Protein AF-A0A3D3NVY6-F1 (afdb_monomer_lite)

Radius of gyration: 16.08 Å; chains: 1; bounding box: 36×47×37 Å

Sequ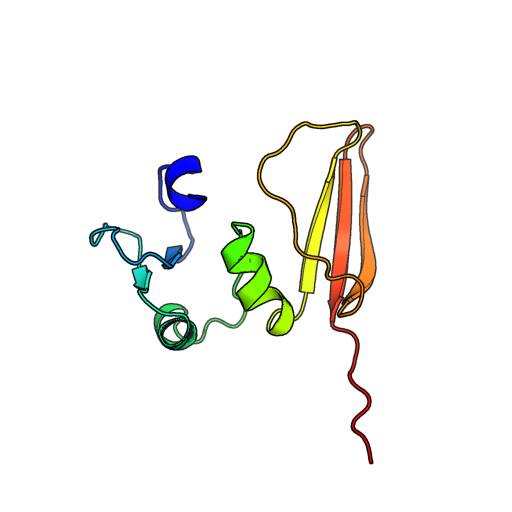ence (114 aa):
TTFESIGRPLPGRRNVVLSRAMPEREGVTVIRDLAELERACGGEEKVFVIGGAQVYAELLPRCGEVYLTLVAGEHEGDAFLPPFEHLFDLKEVLGRTDELEFRRYERKRTEAAG

Foldseek 3Di:
DVCVVVPDADPPDQAEDADCPDDDDPSYHYDPDPVCVCVSVPPDPDDDDPDDQVSQVVCLVPDFKDWDKDFDDDDDDPGDHPDNCVFWDWDDFPDDDPGITITMIGGDDDDPPD

pLDDT: mean 92.89, std 9.37, range [39.97, 98.56]

Secondary structure (DSSP, 8-state):
-HHHHH-SPPTTS-EEEE-SSPPPBTTEEEESSGGGHHHHHTT-S-------HHHHHHHGGG-SEEEEEEE-S----S--PPP-TTTEEEEEEEEE-SSEEEEEEEEPPPPP--

Structure (mmCIF, N/CA/C/O backbone):
data_AF-A0A3D3NVY6-F1
#
_entry.id   AF-A0A3D3NVY6-F1
#
loop_
_atom_site.group_PDB
_atom_site.id
_atom_site.type_symbol
_atom_site.label_atom_id
_atom_site.label_alt_id
_atom_site.label_comp_id
_atom_site.label_asym_id
_atom_site.label_entity_id
_atom_site.label_seq_id
_atom_site.pdbx_PDB_ins_code
_atom_site.Cartn_x
_atom_site.Cartn_y
_atom_site.Cartn_z
_atom_site.occupancy
_atom_site.B_iso_or_equiv
_atom_site.auth_seq_id
_atom_site.auth_comp_id
_atom_site.auth_asym_id
_atom_site.auth_atom_id
_atom_site.pdbx_PDB_model_num
ATOM 1 N N . THR A 1 1 ? 7.973 12.291 3.036 1.00 80.00 1 THR A N 1
ATOM 2 C CA . THR A 1 1 ? 6.904 11.280 3.243 1.00 80.00 1 THR A CA 1
ATOM 3 C C . THR A 1 1 ? 6.152 11.032 1.941 1.00 80.00 1 THR A C 1
ATOM 5 O O . THR A 1 1 ? 6.301 11.818 1.011 1.00 80.00 1 THR A O 1
ATOM 8 N N . THR A 1 2 ? 5.351 9.965 1.829 1.00 88.88 2 THR A N 1
ATOM 9 C CA . THR A 1 2 ? 4.634 9.630 0.578 1.00 88.88 2 THR A CA 1
ATOM 10 C C . THR A 1 2 ? 3.770 10.780 0.061 1.00 88.88 2 THR A C 1
ATOM 12 O O . THR A 1 2 ? 3.876 11.139 -1.108 1.00 88.88 2 THR A O 1
ATOM 15 N N . PHE A 1 3 ? 2.978 11.429 0.918 1.00 91.69 3 PHE A N 1
ATOM 16 C CA . PHE A 1 3 ? 2.153 12.557 0.480 1.00 91.69 3 PHE A CA 1
ATOM 17 C C . PHE A 1 3 ? 2.991 13.750 -0.007 1.00 91.69 3 PHE A C 1
ATOM 19 O O . PHE A 1 3 ? 2.664 14.341 -1.031 1.00 91.69 3 PHE A O 1
ATOM 26 N N . GLU A 1 4 ? 4.099 14.073 0.665 1.00 87.25 4 GLU A N 1
ATOM 27 C CA . GLU A 1 4 ? 5.016 15.135 0.218 1.00 87.25 4 GLU A CA 1
ATOM 28 C C . GLU A 1 4 ? 5.650 14.815 -1.142 1.00 87.25 4 GLU A C 1
ATOM 30 O O . GLU A 1 4 ? 5.767 15.714 -1.967 1.00 87.25 4 GLU A O 1
ATOM 35 N N . SER A 1 5 ? 5.984 13.544 -1.411 1.00 89.44 5 SER A N 1
ATOM 36 C CA . SER A 1 5 ? 6.516 13.124 -2.718 1.00 89.44 5 SER A CA 1
ATOM 37 C C . SER A 1 5 ? 5.489 13.240 -3.852 1.00 89.44 5 SER A C 1
ATOM 39 O O . SER A 1 5 ? 5.852 13.543 -4.984 1.00 89.44 5 SER A O 1
ATOM 41 N N . ILE A 1 6 ? 4.197 13.052 -3.548 1.00 92.94 6 ILE A N 1
ATOM 42 C CA . ILE A 1 6 ? 3.093 13.264 -4.499 1.00 92.94 6 ILE A CA 1
ATOM 43 C C . ILE A 1 6 ? 2.794 14.769 -4.652 1.00 92.94 6 ILE A C 1
ATOM 45 O O . ILE A 1 6 ? 2.419 15.231 -5.729 1.00 92.94 6 ILE A O 1
ATOM 49 N N . GLY A 1 7 ? 2.921 15.540 -3.569 1.00 91.31 7 GLY A N 1
ATOM 50 C CA . GLY A 1 7 ? 2.795 17.002 -3.518 1.00 91.31 7 GLY A CA 1
ATOM 51 C C . GLY A 1 7 ? 1.362 17.553 -3.525 1.00 91.31 7 GLY A C 1
ATOM 52 O O . GLY A 1 7 ? 1.144 18.724 -3.186 1.00 91.31 7 GLY A O 1
ATOM 53 N N . ARG A 1 8 ? 0.365 16.731 -3.875 1.00 92.69 8 ARG A N 1
ATOM 54 C CA . ARG A 1 8 ? -1.040 17.140 -4.040 1.00 92.69 8 ARG A CA 1
ATOM 55 C C . ARG A 1 8 ? -2.032 16.023 -3.694 1.00 92.69 8 ARG A C 1
ATOM 57 O O . ARG A 1 8 ? -1.682 14.851 -3.835 1.00 92.69 8 ARG A O 1
ATOM 64 N N . PRO A 1 9 ? -3.278 16.358 -3.305 1.00 95.38 9 PRO A N 1
ATOM 65 C CA . PRO A 1 9 ? -4.342 15.369 -3.228 1.00 95.38 9 PRO A CA 1
ATOM 66 C C . PRO A 1 9 ? -4.586 14.746 -4.602 1.00 95.38 9 PRO A C 1
ATOM 68 O O . PRO A 1 9 ? -4.505 15.391 -5.650 1.00 95.38 9 PRO A O 1
ATOM 71 N N . LEU A 1 10 ? -4.896 13.463 -4.579 1.00 95.31 10 LEU A N 1
ATOM 72 C CA . LEU A 1 10 ? -5.236 12.685 -5.745 1.00 95.31 10 LEU A CA 1
ATOM 73 C C . LEU A 1 10 ? -6.671 13.027 -6.204 1.00 95.31 10 LEU A C 1
ATOM 75 O O . LEU A 1 10 ? -7.604 12.834 -5.420 1.00 95.31 10 LEU A O 1
ATOM 79 N N . PRO A 1 11 ? -6.886 13.510 -7.448 1.00 94.38 11 PRO A N 1
ATOM 80 C CA . PRO A 1 11 ? -8.212 13.912 -7.924 1.00 94.38 11 PRO A CA 1
ATOM 81 C C . PRO A 1 11 ? -9.222 12.763 -7.902 1.00 94.38 11 PRO A C 1
ATOM 83 O O . PRO A 1 11 ? -8.847 11.612 -8.156 1.00 94.38 11 PRO A O 1
ATOM 86 N N . GLY A 1 12 ? -10.485 13.092 -7.613 1.00 92.81 12 GLY A N 1
ATOM 87 C CA . GLY A 1 12 ? -11.604 12.140 -7.580 1.00 92.81 12 GLY A CA 1
ATOM 88 C C . GLY A 1 12 ? -11.547 11.128 -6.433 1.00 92.81 12 GLY A C 1
ATOM 89 O O . GLY A 1 12 ? -12.274 10.142 -6.461 1.00 92.81 12 GLY A O 1
ATOM 90 N N . ARG A 1 13 ? -10.663 11.332 -5.449 1.00 94.12 13 ARG A N 1
ATOM 91 C CA . ARG A 1 13 ? -10.437 10.412 -4.329 1.00 94.12 13 ARG A CA 1
ATOM 92 C C . ARG A 1 13 ? -10.505 11.152 -3.001 1.00 94.12 13 ARG A C 1
ATOM 94 O O . ARG A 1 13 ? -10.066 12.298 -2.891 1.00 94.12 13 ARG A O 1
ATOM 101 N N . ARG A 1 14 ? -10.995 10.462 -1.972 1.00 94.06 14 ARG A N 1
ATOM 102 C CA . ARG A 1 14 ? -10.811 10.888 -0.583 1.00 94.06 14 ARG A CA 1
ATOM 103 C C . ARG A 1 14 ? -9.354 10.640 -0.202 1.00 94.06 14 ARG A C 1
ATOM 105 O O . ARG A 1 14 ? -8.889 9.505 -0.238 1.00 94.06 14 ARG A O 1
ATOM 112 N N . ASN A 1 15 ? -8.627 11.703 0.125 1.00 95.94 15 ASN A N 1
ATOM 113 C CA . ASN A 1 15 ? -7.221 11.614 0.508 1.00 95.94 15 ASN A CA 1
ATOM 114 C C . ASN A 1 15 ? -7.120 11.640 2.032 1.00 95.94 15 ASN A C 1
ATOM 116 O O . ASN A 1 15 ? -7.462 12.650 2.644 1.00 95.94 15 ASN A O 1
ATOM 120 N N . VAL A 1 16 ? -6.641 10.549 2.630 1.00 96.25 16 VAL A N 1
ATOM 121 C CA . VAL A 1 16 ? -6.367 10.455 4.069 1.00 96.25 16 VAL A CA 1
ATOM 122 C C . VAL A 1 16 ? -4.860 10.356 4.272 1.00 96.25 16 VAL A C 1
ATOM 124 O O . VAL A 1 16 ? -4.211 9.508 3.662 1.00 96.25 16 VAL A O 1
ATOM 127 N N . VAL A 1 17 ? -4.294 11.227 5.106 1.00 96.56 17 VAL A N 1
ATOM 128 C CA . VAL A 1 17 ? -2.850 11.278 5.376 1.00 96.56 17 VAL A CA 1
ATOM 129 C C . VAL A 1 17 ? -2.601 11.104 6.867 1.00 96.56 17 VAL A C 1
ATOM 131 O O . VAL A 1 17 ? -3.042 11.924 7.668 1.00 96.56 17 VAL A O 1
ATOM 134 N N . LEU A 1 18 ? -1.852 10.062 7.235 1.00 95.88 18 LEU A N 1
ATOM 135 C CA . LEU A 1 18 ? -1.341 9.886 8.593 1.00 95.88 18 LEU A CA 1
ATOM 136 C C . LEU A 1 18 ? -0.105 10.764 8.791 1.00 95.88 18 LEU A C 1
ATOM 138 O O . LEU A 1 18 ? 0.928 10.554 8.156 1.00 95.88 18 LEU A O 1
ATOM 142 N N . SER A 1 19 ? -0.205 11.763 9.662 1.00 94.75 19 SER A N 1
ATOM 143 C CA . SER A 1 19 ? 0.920 12.634 9.997 1.00 94.75 19 SER A CA 1
ATOM 144 C C . SER A 1 19 ? 0.733 13.269 11.364 1.00 94.75 19 SER A C 1
ATOM 146 O O . SER A 1 19 ? -0.351 13.736 11.695 1.00 94.75 19 SER A O 1
ATOM 148 N N . ARG A 1 20 ? 1.811 13.381 12.144 1.00 91.62 20 ARG A N 1
ATOM 149 C CA . ARG A 1 20 ? 1.792 14.067 13.448 1.00 91.62 20 ARG A CA 1
ATOM 150 C C . ARG A 1 20 ? 1.957 15.585 13.343 1.00 91.62 20 ARG A C 1
ATOM 152 O O . ARG A 1 20 ? 1.517 16.294 14.236 1.00 91.62 20 ARG A O 1
ATOM 159 N N . ALA A 1 21 ? 2.580 16.073 12.269 1.00 92.94 21 ALA A N 1
ATOM 160 C CA . ALA A 1 21 ? 3.002 17.472 12.146 1.00 92.94 21 ALA A CA 1
ATOM 161 C C . ALA A 1 21 ? 2.342 18.228 10.983 1.00 92.94 21 ALA A C 1
ATOM 163 O O . ALA A 1 21 ? 2.339 19.455 10.980 1.00 92.94 21 ALA A O 1
ATOM 164 N N . MET A 1 22 ? 1.779 17.525 9.993 1.00 92.50 22 MET A N 1
ATOM 165 C CA . MET A 1 22 ? 1.176 18.178 8.828 1.00 92.50 22 MET A CA 1
ATOM 166 C C . MET A 1 22 ? -0.044 19.019 9.250 1.00 92.50 22 MET A C 1
ATOM 168 O O . MET A 1 22 ? -0.912 18.481 9.943 1.00 92.50 22 MET A O 1
ATOM 172 N N . PRO A 1 23 ? -0.145 20.303 8.863 1.00 92.38 23 PRO A N 1
ATOM 173 C CA . PRO A 1 23 ? -1.335 21.111 9.121 1.00 92.38 23 PRO A CA 1
ATOM 174 C C . PRO A 1 23 ? -2.523 20.639 8.274 1.00 92.38 23 PRO A C 1
ATOM 176 O O . PRO A 1 23 ? -2.362 19.877 7.318 1.00 92.38 23 PRO A O 1
ATOM 179 N N . GLU A 1 24 ? -3.722 21.105 8.618 1.00 91.12 24 GLU A N 1
ATOM 180 C CA . GLU A 1 24 ? -4.902 20.872 7.786 1.00 91.12 24 GLU A CA 1
ATOM 181 C C . GLU A 1 24 ? -4.714 21.467 6.387 1.00 91.12 24 GLU A C 1
ATOM 183 O O . GLU A 1 24 ? -4.070 22.504 6.205 1.00 91.12 24 GLU A O 1
ATOM 188 N N . ARG A 1 25 ? -5.261 20.782 5.382 1.00 90.75 25 ARG A N 1
ATOM 189 C CA . ARG A 1 25 ? -5.131 21.169 3.980 1.00 90.75 25 ARG A CA 1
ATOM 190 C C . ARG A 1 25 ? -6.398 20.810 3.228 1.00 90.75 25 ARG A C 1
ATOM 192 O O . ARG A 1 25 ? -6.940 19.721 3.393 1.00 90.75 25 ARG A O 1
ATOM 199 N N . GLU A 1 26 ? -6.842 21.717 2.370 1.00 93.25 26 GLU A N 1
ATOM 200 C CA . GLU A 1 26 ? -8.011 21.483 1.530 1.00 93.25 26 GLU A CA 1
ATOM 201 C C . GLU A 1 26 ? -7.848 20.207 0.688 1.00 93.25 26 GLU A C 1
ATOM 203 O O . GLU A 1 26 ? -6.778 19.924 0.139 1.00 93.25 26 GLU A O 1
ATOM 208 N N . GLY A 1 27 ? -8.919 19.413 0.618 1.00 93.56 27 GLY A N 1
ATOM 209 C CA . GLY A 1 27 ? -8.936 18.147 -0.113 1.00 93.56 27 GLY A CA 1
ATOM 210 C C . GLY A 1 27 ? -8.169 17.002 0.558 1.00 93.56 27 GLY A C 1
ATOM 211 O O . GLY A 1 27 ? -8.040 15.941 -0.056 1.00 93.56 27 GLY A O 1
ATOM 212 N N . VAL A 1 28 ? -7.670 17.183 1.788 1.00 95.88 28 VAL A N 1
ATOM 213 C CA . VAL A 1 28 ? -6.955 16.154 2.555 1.00 95.88 28 VAL A CA 1
ATOM 214 C C . VAL A 1 28 ? -7.508 16.055 3.974 1.00 95.88 28 VAL A C 1
ATOM 216 O O . VAL A 1 28 ? -7.534 17.029 4.719 1.00 95.88 28 VAL A O 1
ATOM 219 N N . THR A 1 29 ? -7.877 14.848 4.387 1.00 96.00 29 THR A N 1
ATOM 220 C CA . THR A 1 29 ? -8.160 14.532 5.788 1.00 96.00 29 THR A CA 1
ATOM 221 C C . THR A 1 29 ? -6.869 14.082 6.460 1.00 96.00 29 THR A C 1
ATOM 223 O O . THR A 1 29 ? -6.301 13.051 6.100 1.00 96.00 29 THR A O 1
ATOM 226 N N . VAL A 1 30 ? -6.384 14.849 7.434 1.00 96.44 30 VAL A N 1
ATOM 227 C CA . VAL A 1 30 ? -5.188 14.483 8.203 1.00 96.44 30 VAL A CA 1
ATOM 228 C C . VAL A 1 30 ? -5.610 13.723 9.452 1.00 96.44 30 VAL A C 1
ATOM 230 O O . VAL A 1 30 ? -6.385 14.244 10.247 1.00 96.44 30 VAL A O 1
ATOM 233 N N . ILE A 1 31 ? -5.081 12.516 9.634 1.00 96.56 31 ILE A N 1
ATOM 234 C CA . ILE A 1 31 ? -5.230 11.736 10.868 1.00 96.56 31 ILE A CA 1
ATOM 235 C C . ILE A 1 31 ? -3.913 11.740 11.643 1.00 96.56 31 ILE A C 1
ATOM 237 O O . ILE A 1 31 ? -2.831 11.771 11.046 1.00 96.56 31 ILE A O 1
ATOM 241 N N . ARG A 1 32 ? -3.992 11.734 12.977 1.00 95.19 32 ARG A N 1
ATOM 242 C CA . ARG A 1 32 ? -2.814 11.718 13.861 1.00 95.19 32 ARG A CA 1
ATOM 243 C C . ARG A 1 32 ? -2.482 10.315 14.346 1.00 95.19 32 ARG A C 1
ATOM 245 O O . ARG A 1 32 ? -1.326 10.056 14.679 1.00 95.19 32 ARG A O 1
ATOM 252 N N . ASP A 1 33 ? -3.478 9.436 14.334 1.00 94.31 33 ASP A N 1
ATOM 253 C CA . ASP A 1 33 ? -3.387 8.050 14.770 1.00 94.31 33 ASP A CA 1
ATOM 254 C C . ASP A 1 33 ? -4.230 7.119 13.876 1.00 94.31 33 ASP A C 1
ATOM 256 O O . ASP A 1 33 ? -5.238 7.532 13.295 1.00 94.31 33 ASP A O 1
ATOM 260 N N . LEU A 1 34 ? -3.836 5.846 13.769 1.00 93.44 34 LEU A N 1
ATOM 261 C CA . LEU A 1 34 ? -4.573 4.843 12.994 1.00 93.44 34 LEU A CA 1
ATOM 262 C C . LEU A 1 34 ? -5.962 4.521 13.555 1.00 93.44 34 LEU A C 1
ATOM 264 O O . LEU A 1 34 ? -6.818 4.055 12.799 1.00 93.44 34 LEU A O 1
ATOM 268 N N . ALA A 1 35 ? -6.221 4.787 14.835 1.00 94.12 35 ALA A N 1
ATOM 269 C CA . ALA A 1 35 ? -7.547 4.670 15.435 1.00 94.12 35 ALA A CA 1
ATOM 270 C C . ALA A 1 35 ? -8.576 5.600 14.768 1.00 94.12 35 ALA A C 1
ATOM 272 O O . ALA A 1 35 ? -9.777 5.347 14.817 1.00 94.12 35 ALA A O 1
ATOM 273 N N . GLU A 1 36 ? -8.126 6.667 14.105 1.00 95.31 36 GLU A N 1
ATOM 274 C CA . GLU A 1 36 ? -9.003 7.593 13.389 1.00 95.31 36 GLU A CA 1
ATOM 275 C C . GLU A 1 36 ? -9.350 7.125 11.969 1.00 95.31 36 GLU A C 1
ATOM 277 O O . GLU A 1 36 ? -10.222 7.717 11.330 1.00 95.31 36 GLU A O 1
ATOM 282 N N . LEU A 1 37 ? -8.683 6.076 11.470 1.00 93.56 37 LEU A N 1
ATOM 283 C CA . LEU A 1 37 ? -8.755 5.651 10.072 1.00 93.56 37 LEU A CA 1
ATOM 284 C C . LEU A 1 37 ? -10.183 5.309 9.640 1.00 93.56 37 LEU A C 1
ATOM 286 O O . LEU A 1 37 ? -10.623 5.775 8.597 1.00 93.56 37 LEU A O 1
ATOM 290 N N . GLU A 1 38 ? -10.925 4.540 10.437 1.00 91.50 38 GLU A N 1
ATOM 291 C CA . GLU A 1 38 ? -12.284 4.102 10.079 1.00 91.50 38 GLU A CA 1
ATOM 292 C C . GLU A 1 38 ? -13.239 5.288 9.924 1.00 91.50 38 GLU A C 1
ATOM 294 O O . GLU A 1 38 ? -13.966 5.393 8.933 1.00 91.50 38 GLU A O 1
ATOM 299 N N . ARG A 1 39 ? -13.164 6.241 10.860 1.00 93.75 39 ARG A N 1
ATOM 300 C CA . ARG A 1 39 ? -13.927 7.491 10.801 1.00 93.75 39 ARG A CA 1
ATOM 301 C C . ARG A 1 39 ? -13.516 8.336 9.596 1.00 93.75 39 ARG A C 1
ATOM 303 O O . ARG A 1 39 ? -14.385 8.854 8.904 1.00 93.75 39 ARG A O 1
ATOM 310 N N . ALA A 1 40 ? -12.215 8.470 9.339 1.00 93.69 40 ALA A N 1
ATOM 311 C CA . ALA A 1 40 ? -11.693 9.251 8.219 1.00 93.69 40 ALA A CA 1
ATOM 312 C C . ALA A 1 40 ? -12.053 8.640 6.856 1.00 93.69 40 ALA A C 1
ATOM 314 O O . ALA A 1 40 ? -12.340 9.364 5.905 1.00 93.69 40 ALA A O 1
ATOM 315 N N . CYS A 1 41 ? -12.076 7.311 6.760 1.00 91.81 41 CYS A N 1
ATOM 316 C CA . CYS A 1 41 ? -12.508 6.599 5.567 1.00 91.81 41 CYS A CA 1
ATOM 317 C C . CYS A 1 41 ? -14.025 6.640 5.389 1.00 91.81 41 CYS A C 1
ATOM 319 O O . CYS A 1 41 ? -14.469 6.508 4.261 1.00 91.81 41 CYS A O 1
ATOM 321 N N . GLY A 1 42 ? -14.817 6.898 6.433 1.00 86.50 42 GLY A N 1
ATOM 322 C CA . GLY A 1 42 ? -16.249 7.185 6.313 1.00 86.50 42 GLY A CA 1
ATOM 323 C C . GLY A 1 42 ? -17.087 6.005 5.817 1.00 86.50 42 GLY A C 1
ATOM 324 O O . GLY A 1 42 ? -18.056 6.221 5.097 1.00 86.50 42 GLY A O 1
ATOM 325 N N . GLY A 1 43 ? -16.699 4.777 6.173 1.00 85.38 43 GLY A N 1
ATOM 326 C CA . GLY A 1 43 ? -17.455 3.563 5.842 1.00 85.38 43 GLY A CA 1
ATOM 327 C C . GLY A 1 43 ? -17.391 3.127 4.375 1.00 85.38 43 GLY A C 1
ATOM 328 O O . GLY A 1 43 ? -18.220 2.328 3.955 1.00 85.38 43 GLY A O 1
ATOM 329 N N . GLU A 1 44 ? -16.438 3.645 3.596 1.00 88.50 44 GLU A N 1
ATOM 330 C CA . GLU A 1 44 ? -16.210 3.220 2.209 1.00 88.50 44 GLU A CA 1
ATOM 331 C C . GLU A 1 44 ? -15.945 1.710 2.127 1.00 88.50 44 GLU A C 1
ATOM 333 O O . GLU A 1 44 ? -15.161 1.164 2.906 1.00 88.50 44 GLU A O 1
ATOM 338 N N . GLU A 1 45 ? -16.544 1.046 1.136 1.00 86.19 45 GLU A N 1
ATOM 339 C CA . GLU A 1 45 ? -16.384 -0.401 0.938 1.00 86.19 45 GLU A CA 1
ATOM 340 C C . GLU A 1 45 ? -14.944 -0.785 0.569 1.00 86.19 45 GLU A C 1
ATOM 342 O O . GLU A 1 45 ? -14.479 -1.877 0.901 1.00 86.19 45 GLU A O 1
ATOM 347 N N . LYS A 1 46 ? -14.218 0.114 -0.115 1.00 91.69 46 LYS A N 1
ATOM 348 C CA . LYS A 1 46 ? -12.844 -0.128 -0.565 1.00 91.69 46 LYS A CA 1
ATOM 349 C C . LYS A 1 46 ? -11.920 1.032 -0.211 1.00 91.69 46 LYS A C 1
ATOM 351 O O . LYS A 1 46 ? -12.052 2.141 -0.723 1.00 91.69 46 LYS A O 1
ATOM 356 N N . VAL A 1 47 ? -10.923 0.733 0.617 1.00 95.38 47 VAL A N 1
ATOM 357 C CA . VAL A 1 47 ? -9.857 1.660 1.015 1.00 95.38 47 VAL A CA 1
ATOM 358 C C . VAL A 1 47 ? -8.530 1.164 0.450 1.00 95.38 47 VAL A C 1
ATOM 360 O O . VAL A 1 47 ? -8.176 -0.002 0.616 1.00 95.38 47 VAL A O 1
ATOM 363 N N . PHE A 1 48 ? -7.783 2.054 -0.203 1.00 97.00 48 PHE A N 1
ATOM 364 C CA . PHE A 1 48 ? -6.453 1.753 -0.732 1.00 97.00 48 PHE A CA 1
ATOM 365 C C . PHE A 1 48 ? -5.372 2.403 0.127 1.00 97.00 48 PHE A C 1
ATOM 367 O O . PHE A 1 48 ? -5.364 3.618 0.321 1.00 97.00 48 PHE A O 1
ATOM 374 N N . VAL A 1 49 ? -4.425 1.589 0.591 1.00 97.06 49 VAL A N 1
ATOM 375 C CA . VAL A 1 49 ? -3.206 2.052 1.259 1.00 97.06 49 VAL A CA 1
ATOM 376 C C . VAL A 1 49 ? -2.113 2.195 0.205 1.00 97.06 49 VAL A C 1
ATOM 378 O O . VAL A 1 49 ? -1.778 1.219 -0.458 1.00 97.06 49 VAL A O 1
ATOM 381 N N . ILE A 1 50 ? -1.559 3.400 0.050 1.00 96.62 50 ILE A N 1
ATOM 382 C CA . ILE A 1 50 ? -0.575 3.719 -1.007 1.00 96.62 50 ILE A CA 1
ATOM 383 C C . ILE A 1 50 ? 0.825 4.053 -0.462 1.00 96.62 50 ILE A C 1
ATOM 385 O O . ILE A 1 50 ? 1.660 4.617 -1.168 1.00 96.62 50 ILE A O 1
ATOM 389 N N . GLY A 1 51 ? 1.079 3.706 0.802 1.00 94.31 51 GLY A N 1
ATOM 390 C CA . GLY A 1 51 ? 2.385 3.811 1.452 1.00 94.31 51 GLY A CA 1
ATOM 391 C C . GLY A 1 51 ? 2.516 4.981 2.430 1.00 94.31 51 GLY A C 1
ATOM 392 O O . GLY A 1 51 ? 1.545 5.664 2.744 1.00 94.31 51 GLY A O 1
ATOM 393 N N . GLY A 1 52 ? 3.71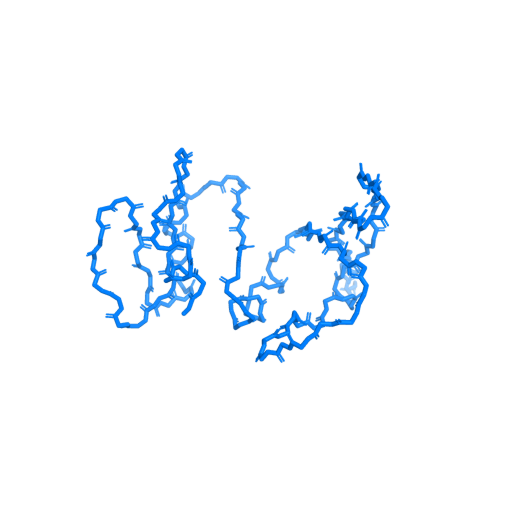3 5.249 2.957 1.00 95.00 52 GLY A N 1
ATOM 394 C CA . GLY A 1 52 ? 4.996 4.588 2.653 1.00 95.00 52 GLY A CA 1
ATOM 395 C C . GLY A 1 52 ? 5.269 3.324 3.476 1.00 95.00 52 GLY A C 1
ATOM 396 O O . GLY A 1 52 ? 4.351 2.760 4.062 1.00 95.00 52 GLY A O 1
ATOM 397 N N . ALA A 1 53 ? 6.538 2.907 3.559 1.00 95.25 53 ALA A N 1
ATOM 398 C CA . ALA A 1 53 ? 6.970 1.675 4.238 1.00 95.25 53 ALA A CA 1
ATOM 399 C C . ALA A 1 53 ? 6.407 1.509 5.663 1.00 95.25 53 ALA A C 1
ATOM 401 O O . ALA A 1 53 ? 5.915 0.439 6.006 1.00 95.25 53 ALA A O 1
ATOM 402 N N . GLN A 1 54 ? 6.407 2.579 6.469 1.00 94.50 54 GLN A N 1
ATOM 403 C CA . GLN A 1 54 ? 5.844 2.560 7.827 1.00 94.50 54 GLN A CA 1
ATOM 404 C C . GLN A 1 54 ? 4.330 2.310 7.826 1.00 94.50 54 GLN A C 1
ATOM 406 O O . GLN A 1 54 ? 3.837 1.466 8.565 1.00 94.50 54 GLN A O 1
ATOM 411 N N . VAL A 1 55 ? 3.595 2.985 6.937 1.00 96.31 55 VAL A N 1
ATOM 412 C CA . VAL A 1 55 ? 2.143 2.804 6.796 1.00 96.31 55 VAL A CA 1
ATOM 413 C C . VAL A 1 55 ? 1.824 1.391 6.303 1.00 96.31 55 VAL A C 1
ATOM 415 O O . VAL A 1 55 ? 0.889 0.766 6.797 1.00 96.31 55 VAL A O 1
ATOM 418 N N . TYR A 1 56 ? 2.617 0.856 5.370 1.00 97.19 56 TYR A N 1
ATOM 419 C CA . TYR A 1 56 ? 2.485 -0.537 4.948 1.00 97.19 56 TYR A CA 1
ATOM 420 C C . TYR A 1 56 ? 2.719 -1.501 6.110 1.00 97.19 56 TYR A C 1
ATOM 422 O O . TYR A 1 56 ? 1.923 -2.417 6.284 1.00 97.19 56 TYR A O 1
ATOM 430 N N . ALA A 1 57 ? 3.750 -1.286 6.929 1.00 96.06 57 ALA A N 1
ATOM 431 C CA . ALA A 1 57 ? 4.059 -2.171 8.052 1.00 96.06 57 ALA A CA 1
ATOM 432 C C . ALA A 1 57 ? 2.896 -2.254 9.051 1.00 96.06 57 ALA A C 1
ATOM 434 O O . ALA A 1 57 ? 2.568 -3.339 9.527 1.00 96.06 57 ALA A O 1
ATOM 435 N N . GLU A 1 58 ? 2.236 -1.127 9.320 1.00 95.69 58 GLU A N 1
ATOM 436 C CA . GLU A 1 58 ? 1.118 -1.070 10.263 1.00 95.69 58 GLU A CA 1
ATOM 437 C C . GLU A 1 58 ? -0.209 -1.581 9.668 1.00 95.69 58 GLU A C 1
ATOM 439 O O . GLU A 1 58 ? -1.032 -2.145 10.391 1.00 95.69 58 GLU A O 1
ATOM 444 N N . LEU A 1 59 ? -0.440 -1.409 8.358 1.00 96.44 59 LEU A N 1
ATOM 445 C CA . LEU A 1 59 ? -1.742 -1.694 7.737 1.00 96.44 59 LEU A CA 1
ATOM 446 C C . LEU A 1 59 ? -1.807 -2.978 6.907 1.00 96.44 59 LEU A C 1
ATOM 448 O O . LEU A 1 59 ? -2.907 -3.504 6.733 1.00 96.44 59 LEU A O 1
ATOM 452 N N . LEU A 1 60 ? -0.684 -3.545 6.453 1.00 96.88 60 LEU A N 1
ATOM 453 C CA . LEU A 1 60 ? -0.668 -4.840 5.752 1.00 96.88 60 LEU A CA 1
ATOM 454 C C . LEU A 1 60 ? -1.424 -5.943 6.518 1.00 96.88 60 LEU A C 1
ATOM 456 O O . LEU A 1 60 ? -2.191 -6.666 5.878 1.00 96.88 60 LEU A O 1
ATOM 460 N N . PRO A 1 61 ? -1.335 -6.062 7.861 1.00 95.44 61 PRO A N 1
ATOM 461 C CA . PRO A 1 61 ? -2.130 -7.028 8.625 1.00 95.44 61 PRO A CA 1
ATOM 462 C C . PRO A 1 61 ? -3.651 -6.826 8.559 1.00 95.44 61 PRO A C 1
ATOM 464 O O . PRO A 1 61 ? -4.378 -7.766 8.871 1.00 95.44 61 PRO A O 1
ATOM 467 N N . ARG A 1 62 ? -4.136 -5.657 8.116 1.00 94.12 62 ARG A N 1
ATOM 468 C CA . ARG A 1 62 ? -5.563 -5.314 7.965 1.00 94.12 62 ARG A CA 1
ATOM 469 C C . ARG A 1 62 ? -6.064 -5.379 6.513 1.00 94.12 62 ARG A C 1
ATOM 471 O O . ARG A 1 62 ? -7.270 -5.386 6.297 1.00 94.12 62 ARG A O 1
ATOM 478 N N . CYS A 1 63 ? -5.177 -5.429 5.516 1.00 96.50 63 CYS A N 1
ATOM 479 C CA . CYS A 1 63 ? -5.556 -5.398 4.096 1.00 96.50 63 CYS A CA 1
ATOM 480 C C . CYS A 1 63 ? -6.139 -6.731 3.593 1.00 96.50 63 CYS A C 1
ATOM 482 O O . CYS A 1 63 ? -5.586 -7.792 3.866 1.00 96.50 63 CYS A O 1
ATOM 484 N N . GLY A 1 64 ? -7.210 -6.710 2.798 1.00 96.94 64 GLY A N 1
ATOM 485 C CA . GLY A 1 64 ? -7.733 -7.924 2.146 1.00 96.94 64 GLY A CA 1
ATOM 486 C C . GLY A 1 64 ? -6.928 -8.362 0.916 1.00 96.94 64 GLY A C 1
ATOM 487 O O . GLY A 1 64 ? -6.791 -9.556 0.654 1.00 96.94 64 GLY A O 1
ATOM 488 N N . GLU A 1 65 ? -6.351 -7.398 0.200 1.00 97.81 65 GLU A N 1
ATOM 489 C CA . GLU A 1 65 ? -5.642 -7.600 -1.064 1.00 97.81 65 GLU A CA 1
ATOM 490 C C . GLU A 1 65 ? -4.355 -6.770 -1.119 1.00 97.81 65 GLU A C 1
ATOM 492 O O . GLU A 1 65 ? -4.253 -5.720 -0.478 1.00 97.81 65 GLU A O 1
ATOM 497 N N . VAL A 1 66 ? -3.400 -7.221 -1.934 1.00 98.38 66 VAL A N 1
ATOM 498 C CA . VAL A 1 66 ? -2.214 -6.449 -2.329 1.00 98.38 66 VAL A CA 1
ATOM 499 C C . VAL A 1 66 ? -2.129 -6.428 -3.851 1.00 98.38 66 VAL A C 1
ATOM 501 O O . VAL A 1 66 ? -2.071 -7.477 -4.492 1.00 98.38 66 VAL A O 1
ATOM 504 N N . TYR A 1 67 ? -2.090 -5.226 -4.422 1.00 98.25 67 TYR A N 1
ATOM 505 C CA . TYR A 1 67 ? -1.745 -5.008 -5.825 1.00 98.25 67 TYR A CA 1
ATOM 506 C C . TYR A 1 67 ? -0.276 -4.603 -5.885 1.00 98.25 67 TYR A C 1
ATOM 508 O O . TYR A 1 67 ? 0.097 -3.549 -5.372 1.00 98.25 67 TYR A O 1
ATOM 516 N N . LEU A 1 68 ? 0.555 -5.462 -6.469 1.00 98.19 68 LEU A N 1
ATOM 517 C CA . LEU A 1 68 ? 2.001 -5.288 -6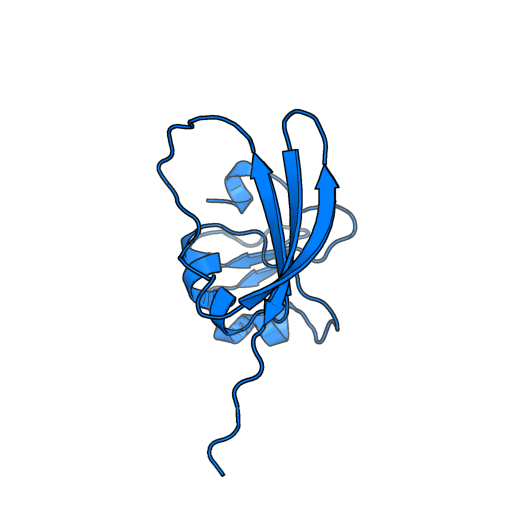.529 1.00 98.19 68 LEU A CA 1
ATOM 518 C C . LEU A 1 68 ? 2.442 -5.140 -7.983 1.00 98.19 68 LEU A C 1
ATOM 520 O O . LEU A 1 68 ? 2.158 -6.007 -8.806 1.00 98.19 68 LEU A O 1
ATOM 524 N N . THR A 1 69 ? 3.190 -4.082 -8.275 1.00 97.88 69 THR A N 1
ATOM 525 C CA . THR A 1 69 ? 3.948 -3.971 -9.523 1.00 97.88 69 THR A CA 1
ATOM 526 C C . THR A 1 69 ? 5.386 -4.378 -9.242 1.00 97.88 69 THR A C 1
ATOM 528 O O . THR A 1 69 ? 6.057 -3.742 -8.432 1.00 97.88 69 THR A O 1
ATOM 531 N N . LEU A 1 70 ? 5.861 -5.428 -9.902 1.00 96.81 70 LEU A N 1
ATOM 532 C CA . LEU A 1 70 ? 7.279 -5.759 -9.942 1.00 96.81 70 LEU A CA 1
ATOM 533 C C . LEU A 1 70 ? 7.933 -5.000 -11.086 1.00 96.81 70 LEU A C 1
ATOM 535 O O . LEU A 1 70 ? 7.444 -5.054 -12.212 1.00 96.81 70 LEU A O 1
ATOM 539 N N . VAL A 1 71 ? 9.028 -4.315 -10.777 1.00 96.50 71 VAL A N 1
ATOM 540 C CA . VAL A 1 71 ? 9.853 -3.577 -11.735 1.00 96.50 71 VAL A CA 1
ATOM 541 C C . VAL A 1 71 ? 11.157 -4.345 -11.906 1.00 96.50 71 VAL A C 1
ATOM 543 O O . VAL A 1 71 ? 11.803 -4.673 -10.911 1.00 96.50 71 VAL A O 1
ATOM 546 N N . ALA A 1 72 ? 11.530 -4.667 -13.142 1.00 93.25 72 ALA A N 1
ATOM 547 C CA . ALA A 1 72 ? 12.775 -5.371 -13.422 1.00 93.25 72 ALA A CA 1
ATOM 548 C C . ALA A 1 72 ? 14.015 -4.518 -13.080 1.00 93.25 72 ALA A C 1
ATOM 550 O O . ALA A 1 72 ? 13.988 -3.286 -13.144 1.00 93.25 72 ALA A O 1
ATOM 551 N N . GLY A 1 73 ? 15.121 -5.189 -12.751 1.00 92.00 73 GLY A N 1
ATOM 552 C CA . GLY A 1 73 ? 16.417 -4.562 -12.482 1.00 92.00 73 GLY A CA 1
ATOM 553 C C . GLY A 1 73 ? 16.755 -4.403 -11.000 1.00 92.00 73 GLY A C 1
ATOM 554 O O . GLY A 1 73 ? 15.981 -4.762 -10.113 1.00 92.00 73 GLY A O 1
ATOM 555 N N . GLU A 1 74 ? 17.951 -3.879 -10.754 1.00 91.94 74 GLU A N 1
ATOM 556 C CA . GLU A 1 74 ? 18.459 -3.559 -9.422 1.00 91.94 74 GLU A CA 1
ATOM 557 C C . GLU A 1 74 ? 18.325 -2.056 -9.187 1.00 91.94 74 GLU A C 1
ATOM 559 O O . GLU A 1 74 ? 18.709 -1.250 -10.035 1.00 91.94 74 GLU A O 1
ATOM 564 N N . HIS A 1 75 ? 17.766 -1.684 -8.038 1.00 92.62 75 HIS A N 1
ATOM 565 C CA . HIS A 1 75 ? 17.479 -0.297 -7.687 1.00 92.62 75 HIS A CA 1
ATOM 566 C C . HIS A 1 75 ? 18.013 -0.014 -6.287 1.00 92.62 75 HIS A C 1
ATOM 568 O O . HIS A 1 75 ? 17.780 -0.794 -5.362 1.00 92.62 75 HIS A O 1
ATOM 574 N N . GLU A 1 76 ? 18.708 1.107 -6.120 1.00 94.75 76 GLU A N 1
ATOM 575 C CA . GLU A 1 76 ? 19.060 1.609 -4.793 1.00 94.75 76 GLU A CA 1
ATOM 576 C C . GLU A 1 76 ? 17.816 2.203 -4.120 1.00 94.75 76 GLU A C 1
ATOM 578 O O . GLU A 1 76 ? 17.005 2.874 -4.760 1.00 94.75 76 GLU A O 1
ATOM 583 N N . GLY A 1 77 ? 17.656 1.961 -2.819 1.00 90.94 77 GLY A N 1
ATOM 584 C CA . GLY A 1 77 ? 16.500 2.437 -2.069 1.00 90.94 77 GLY A CA 1
ATOM 585 C C . GLY A 1 77 ? 16.781 2.565 -0.578 1.00 90.94 77 GLY A C 1
ATOM 586 O O . GLY A 1 77 ? 17.562 1.809 -0.004 1.00 90.94 77 GLY A O 1
ATOM 587 N N . ASP A 1 78 ? 16.120 3.534 0.047 1.00 94.19 78 ASP A N 1
ATOM 588 C CA . ASP A 1 78 ? 16.170 3.825 1.483 1.00 94.19 78 ASP A CA 1
ATOM 589 C C . ASP A 1 78 ? 14.896 3.375 2.226 1.00 94.19 78 ASP A C 1
ATOM 591 O O . ASP A 1 78 ? 14.817 3.448 3.455 1.00 94.19 78 ASP A O 1
ATOM 595 N N . ALA A 1 79 ? 13.904 2.867 1.490 1.00 93.75 79 ALA A N 1
ATOM 596 C CA . ALA A 1 79 ? 12.645 2.356 2.006 1.00 93.75 79 ALA A CA 1
ATOM 597 C C . ALA A 1 79 ? 12.241 1.067 1.280 1.00 93.75 79 ALA A C 1
ATOM 599 O O . ALA A 1 79 ? 12.278 0.984 0.055 1.00 93.75 79 ALA A O 1
ATOM 600 N N . PHE A 1 80 ? 11.792 0.076 2.050 1.00 94.75 80 PHE A N 1
ATOM 601 C CA . PHE A 1 80 ? 11.467 -1.258 1.548 1.00 94.75 80 PHE A CA 1
ATOM 602 C C . PHE A 1 80 ? 10.025 -1.632 1.892 1.00 94.75 80 PHE A C 1
ATOM 604 O O . PHE A 1 80 ? 9.501 -1.240 2.939 1.00 94.75 80 PHE A O 1
ATOM 611 N N . LEU A 1 81 ? 9.378 -2.400 1.011 1.00 95.88 81 LEU A N 1
ATOM 612 C CA . LEU A 1 81 ? 8.092 -3.020 1.320 1.00 95.88 81 LEU A CA 1
ATOM 613 C C . LEU A 1 81 ? 8.304 -4.052 2.444 1.00 95.88 81 LEU A C 1
ATOM 615 O O . LEU A 1 81 ? 9.188 -4.901 2.314 1.00 95.88 81 LEU A O 1
ATOM 619 N N . PRO A 1 82 ? 7.530 -4.006 3.542 1.00 96.88 82 PRO A N 1
ATOM 620 C CA . PRO A 1 82 ? 7.615 -5.023 4.582 1.00 96.88 82 PRO A CA 1
ATOM 621 C C . PRO A 1 82 ? 7.264 -6.411 4.029 1.00 96.88 82 PRO A C 1
ATOM 623 O O . PRO A 1 82 ? 6.408 -6.506 3.144 1.00 96.88 82 PRO A O 1
ATOM 626 N N . PRO A 1 83 ? 7.861 -7.492 4.563 1.00 96.31 83 PRO A N 1
ATOM 627 C CA . PRO A 1 83 ? 7.525 -8.844 4.136 1.00 96.31 83 PRO A CA 1
ATOM 628 C C . PRO A 1 83 ? 6.034 -9.100 4.362 1.00 96.31 83 PRO A C 1
ATOM 630 O O . PRO A 1 83 ? 5.511 -8.873 5.454 1.00 96.31 83 PRO A O 1
ATOM 633 N N . PHE A 1 84 ? 5.344 -9.591 3.338 1.00 96.69 84 PHE A N 1
ATOM 634 C CA . PHE A 1 84 ? 3.887 -9.772 3.359 1.00 96.69 84 PHE A CA 1
ATOM 635 C C . PHE A 1 84 ? 3.463 -11.158 2.862 1.00 96.69 84 PHE A C 1
ATOM 637 O O . PHE A 1 84 ? 2.351 -11.600 3.122 1.00 96.69 84 PHE A O 1
ATOM 644 N N . GLU A 1 85 ? 4.360 -11.906 2.230 1.00 95.56 85 GLU A N 1
ATOM 645 C CA . GLU A 1 85 ? 4.130 -13.214 1.608 1.00 95.56 85 GLU A CA 1
ATOM 646 C C . GLU A 1 85 ? 3.658 -14.279 2.615 1.00 95.56 85 GLU A C 1
ATOM 648 O O . GLU A 1 85 ? 3.015 -15.271 2.265 1.00 95.56 85 GLU A O 1
ATOM 653 N N . HIS A 1 86 ? 3.934 -14.076 3.905 1.00 96.19 86 HIS A N 1
ATOM 654 C CA . HIS A 1 86 ? 3.412 -14.927 4.969 1.00 96.19 86 HIS A CA 1
ATOM 655 C C . HIS A 1 86 ? 1.900 -14.736 5.191 1.00 96.19 86 HIS A C 1
ATOM 657 O O . HIS A 1 86 ? 1.237 -15.700 5.565 1.00 96.19 86 HIS A O 1
ATOM 663 N N . LEU A 1 87 ? 1.345 -13.557 4.884 1.00 97.38 87 LEU A N 1
ATOM 664 C CA . LEU A 1 87 ? -0.067 -13.192 5.069 1.00 97.38 87 LEU A CA 1
ATOM 665 C C . LEU A 1 87 ? -0.929 -13.378 3.814 1.00 97.38 87 LEU A C 1
ATOM 667 O O . LEU A 1 87 ? -2.151 -13.460 3.934 1.00 97.38 87 LEU A O 1
ATOM 671 N N . PHE A 1 88 ? -0.330 -13.418 2.622 1.00 98.31 88 PHE A N 1
ATOM 672 C CA . PHE A 1 88 ? -1.060 -13.378 1.351 1.00 98.31 88 PHE A CA 1
ATOM 673 C C . PHE A 1 88 ? -0.619 -14.482 0.386 1.00 98.31 88 PHE A C 1
ATOM 675 O O . PHE A 1 88 ? 0.548 -14.868 0.368 1.00 98.31 88 PHE A O 1
ATOM 682 N N . ASP A 1 89 ? -1.549 -14.951 -0.444 1.00 98.06 89 ASP A N 1
ATOM 683 C CA . ASP A 1 89 ? -1.272 -15.838 -1.576 1.00 98.06 89 ASP A CA 1
ATOM 684 C C . ASP A 1 89 ? -1.357 -15.056 -2.885 1.00 98.06 89 ASP A C 1
ATOM 686 O O . ASP A 1 89 ? -2.276 -14.253 -3.069 1.00 98.06 89 ASP A O 1
ATOM 690 N N . LEU A 1 90 ? -0.450 -15.335 -3.826 1.00 98.00 90 LEU A N 1
ATOM 691 C CA . LEU A 1 90 ? -0.599 -14.855 -5.199 1.00 98.00 90 LEU A CA 1
ATOM 692 C C . LEU A 1 90 ? -1.871 -15.463 -5.796 1.00 98.00 90 LEU A C 1
ATOM 694 O O . LEU A 1 90 ? -2.024 -16.685 -5.819 1.00 98.00 90 LEU A O 1
ATOM 698 N N . LYS A 1 91 ? -2.770 -14.613 -6.290 1.00 98.19 91 LYS A N 1
ATOM 699 C CA . LYS A 1 91 ? -4.011 -15.050 -6.938 1.00 98.19 91 LYS A CA 1
ATOM 700 C C . LYS A 1 91 ? -3.967 -14.898 -8.435 1.00 98.19 91 LYS A C 1
ATOM 702 O O . LYS A 1 91 ? -4.449 -15.772 -9.145 1.00 98.19 91 LYS A O 1
ATOM 707 N N . GLU A 1 92 ? -3.395 -13.802 -8.910 1.00 98.31 92 GLU A N 1
ATOM 708 C CA . GLU A 1 92 ? -3.454 -13.471 -10.323 1.00 98.31 92 GLU A CA 1
ATOM 709 C C . GLU A 1 92 ? -2.244 -12.648 -10.747 1.00 98.31 92 GLU A C 1
ATOM 711 O O . GLU A 1 92 ? -1.784 -11.764 -10.020 1.00 98.31 92 GLU A O 1
ATOM 716 N N . VAL A 1 93 ? -1.754 -12.920 -11.954 1.00 98.44 93 VAL A N 1
ATOM 717 C CA . VAL A 1 93 ? -0.882 -11.994 -12.672 1.00 98.44 93 VAL A CA 1
ATOM 718 C C . VAL A 1 93 ? -1.751 -11.257 -13.677 1.00 98.44 93 VAL A C 1
ATOM 720 O O . VAL A 1 93 ? -2.178 -11.835 -14.671 1.00 98.44 93 VAL A O 1
ATOM 723 N N . LEU A 1 94 ? -2.025 -9.991 -13.378 1.00 98.31 94 LEU A N 1
ATOM 724 C CA . LEU A 1 94 ? -2.951 -9.126 -14.109 1.00 98.31 94 LEU A CA 1
ATOM 725 C C . LEU A 1 94 ? -2.413 -8.734 -15.490 1.00 98.31 94 LEU A C 1
ATOM 727 O O . LEU A 1 94 ? -3.181 -8.409 -16.390 1.00 98.31 94 LEU A O 1
ATOM 731 N N . GLY A 1 95 ? -1.091 -8.730 -15.657 1.00 98.12 95 GLY A N 1
ATOM 732 C CA . GLY A 1 95 ? -0.453 -8.369 -16.914 1.00 98.12 95 GLY A CA 1
ATOM 733 C C . GLY A 1 95 ? 1.064 -8.334 -16.813 1.00 98.12 95 GLY A C 1
ATOM 734 O O . GLY A 1 95 ? 1.633 -8.333 -15.718 1.00 98.12 95 GLY A O 1
ATOM 735 N N . ARG A 1 96 ? 1.707 -8.307 -17.980 1.00 98.25 96 ARG A N 1
ATOM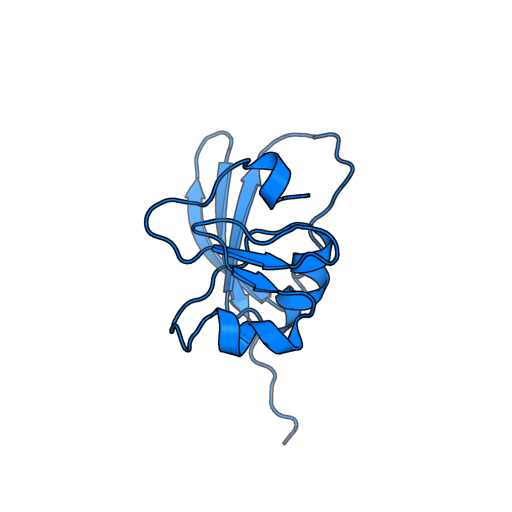 736 C CA . ARG A 1 96 ? 3.159 -8.223 -18.138 1.00 98.25 96 ARG A CA 1
ATOM 737 C C . ARG A 1 96 ? 3.514 -7.293 -19.290 1.00 98.25 96 ARG A C 1
ATOM 739 O O . ARG A 1 96 ? 2.828 -7.293 -20.310 1.00 98.25 96 ARG A O 1
ATOM 746 N N . THR A 1 97 ? 4.594 -6.550 -19.117 1.00 96.31 97 THR A N 1
ATOM 747 C CA . THR A 1 97 ? 5.363 -5.904 -20.184 1.00 96.31 97 THR A CA 1
ATOM 748 C C . THR A 1 97 ? 6.802 -6.418 -20.112 1.00 96.31 97 THR A C 1
ATOM 750 O O . THR A 1 97 ? 7.110 -7.263 -19.271 1.00 96.31 97 THR A O 1
ATOM 753 N N . ASP A 1 98 ? 7.691 -5.907 -20.962 1.00 94.50 98 ASP A N 1
ATOM 754 C CA . ASP A 1 98 ? 9.113 -6.270 -20.910 1.00 94.50 98 ASP A CA 1
ATOM 755 C C . ASP A 1 98 ? 9.790 -5.842 -19.592 1.00 94.50 98 ASP A C 1
ATOM 757 O O . ASP A 1 98 ? 10.773 -6.446 -19.172 1.00 94.50 98 ASP A O 1
ATOM 761 N N . GLU A 1 99 ? 9.247 -4.827 -18.912 1.00 96.06 99 GLU A N 1
ATOM 762 C CA . GLU A 1 99 ? 9.852 -4.222 -17.716 1.00 96.06 99 GLU A CA 1
ATOM 763 C C . GLU A 1 99 ? 9.035 -4.441 -16.437 1.00 96.06 99 GLU A C 1
ATOM 765 O O . GLU A 1 99 ? 9.576 -4.330 -15.333 1.00 96.06 99 GLU A O 1
ATOM 770 N N . LEU A 1 100 ? 7.733 -4.724 -16.569 1.00 97.88 100 LEU A N 1
ATOM 771 C CA . LEU A 1 100 ? 6.783 -4.720 -15.460 1.00 97.88 100 LEU A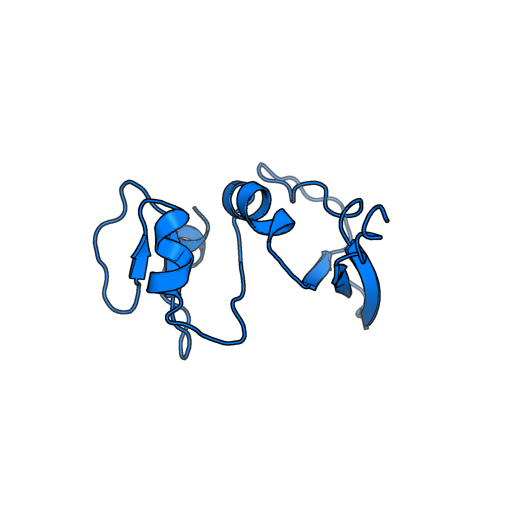 CA 1
ATOM 772 C C . LEU A 1 100 ? 5.961 -6.006 -15.398 1.00 97.88 100 LEU A C 1
ATOM 774 O O . LEU A 1 100 ? 5.461 -6.499 -16.408 1.00 97.88 100 LEU A O 1
ATOM 778 N N . GLU A 1 101 ? 5.708 -6.483 -14.183 1.00 98.44 101 GLU A N 1
ATOM 779 C CA . GLU A 1 101 ? 4.701 -7.510 -13.915 1.00 98.44 101 GLU A CA 1
ATOM 780 C C . GLU A 1 101 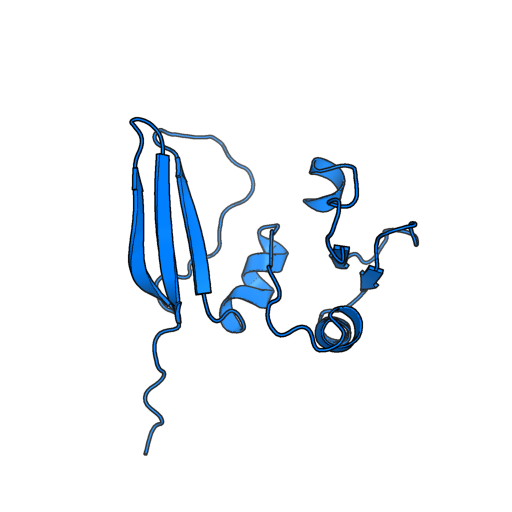? 3.713 -7.022 -12.853 1.00 98.44 101 GLU A C 1
ATOM 782 O O . GLU A 1 101 ? 4.103 -6.632 -11.753 1.00 98.44 101 GLU A O 1
ATOM 787 N N . PHE A 1 102 ? 2.419 -7.067 -13.170 1.00 98.50 102 PHE A N 1
ATOM 788 C CA . PHE A 1 102 ? 1.348 -6.639 -12.272 1.00 98.50 102 PHE A CA 1
ATOM 789 C C . PHE A 1 102 ? 0.721 -7.859 -11.603 1.00 98.50 102 PHE A C 1
ATOM 791 O O . PHE A 1 102 ? 0.188 -8.740 -12.276 1.00 98.50 102 PHE A O 1
ATOM 798 N N . ARG A 1 103 ? 0.758 -7.917 -10.274 1.00 98.56 103 ARG A N 1
ATOM 799 C CA . ARG A 1 103 ? 0.283 -9.049 -9.473 1.00 98.56 103 ARG A CA 1
ATOM 800 C C . ARG A 1 103 ? -0.819 -8.628 -8.516 1.00 98.56 103 ARG A C 1
ATOM 802 O O . ARG A 1 103 ? -0.772 -7.543 -7.937 1.00 98.56 103 ARG A O 1
ATOM 809 N N . ARG A 1 104 ? -1.770 -9.531 -8.297 1.00 98.50 104 ARG A N 1
ATOM 810 C CA . ARG A 1 104 ? -2.806 -9.429 -7.272 1.00 98.50 104 ARG A CA 1
ATOM 811 C C . ARG A 1 104 ? -2.658 -10.580 -6.288 1.00 98.50 104 ARG A C 1
ATOM 813 O O . ARG A 1 104 ? -2.677 -11.749 -6.677 1.00 98.50 104 ARG A O 1
ATOM 820 N N . TYR A 1 105 ? -2.525 -10.237 -5.018 1.00 98.56 105 TYR A N 1
ATOM 821 C CA . TYR A 1 105 ? -2.496 -11.177 -3.910 1.00 98.56 105 TYR A CA 1
ATOM 822 C C . TYR A 1 105 ? -3.755 -11.005 -3.059 1.00 98.56 105 TYR A C 1
ATOM 824 O O . TYR A 1 105 ? -4.228 -9.884 -2.879 1.00 98.56 105 TYR A O 1
ATOM 832 N N . GLU A 1 106 ? -4.261 -12.094 -2.487 1.00 98.25 106 GLU A N 1
ATOM 833 C CA . GLU A 1 106 ? -5.362 -12.069 -1.514 1.00 98.25 106 GLU A CA 1
ATOM 834 C C . GLU A 1 106 ? -4.899 -12.651 -0.184 1.00 98.25 106 GLU A C 1
ATOM 836 O O . GLU A 1 106 ? -4.032 -13.529 -0.132 1.00 98.25 106 GLU A O 1
ATOM 841 N N . ARG A 1 107 ? -5.492 -12.153 0.901 1.00 97.75 107 ARG A N 1
ATOM 842 C CA . ARG A 1 107 ? -5.213 -12.609 2.260 1.00 97.75 107 ARG A CA 1
ATOM 843 C C . ARG A 1 107 ? -5.442 -14.115 2.383 1.00 97.75 107 ARG A C 1
ATOM 845 O O . ARG A 1 107 ? -6.487 -14.632 1.984 1.00 97.75 107 ARG A O 1
ATOM 852 N N . LYS A 1 108 ? -4.481 -14.810 2.994 1.00 96.94 108 LYS A N 1
ATOM 853 C CA . LYS A 1 108 ? -4.634 -16.218 3.370 1.00 96.94 108 LYS A CA 1
ATOM 854 C C . LYS A 1 108 ? -5.805 -16.348 4.332 1.00 96.94 108 LYS A C 1
ATOM 856 O O . LYS A 1 108 ? -5.933 -15.565 5.274 1.00 96.94 108 LYS A O 1
ATOM 861 N N . ARG A 1 109 ? -6.651 -17.355 4.121 1.00 87.94 109 ARG A N 1
ATOM 862 C CA . ARG A 1 109 ? -7.682 -17.690 5.106 1.00 87.94 109 ARG A CA 1
ATOM 863 C C . ARG A 1 109 ? -6.980 -18.240 6.339 1.00 87.94 109 ARG A C 1
ATOM 865 O O . ARG A 1 109 ? -6.310 -19.263 6.249 1.00 87.94 109 ARG A O 1
ATOM 872 N N . THR A 1 110 ? -7.117 -17.566 7.472 1.00 71.44 110 THR A N 1
ATOM 873 C CA . THR A 1 110 ? -6.786 -18.163 8.762 1.00 71.44 110 THR A CA 1
ATOM 874 C C . THR A 1 110 ? -7.769 -19.303 8.982 1.00 71.44 110 THR A C 1
ATOM 876 O O . THR A 1 110 ? -8.977 -19.072 9.038 1.00 71.44 110 THR A O 1
ATOM 879 N N . GLU A 1 111 ? -7.276 -20.537 9.061 1.00 57.69 111 GLU A N 1
ATOM 880 C CA . GLU A 1 111 ? -8.082 -21.616 9.619 1.00 57.69 111 GLU A CA 1
ATOM 881 C C . GLU A 1 111 ? -8.433 -21.195 11.048 1.00 57.69 111 GLU A C 1
ATOM 883 O O . GLU A 1 111 ? -7.548 -20.903 11.855 1.00 57.69 111 GLU A O 1
ATOM 888 N N . ALA A 1 112 ? -9.727 -21.058 11.340 1.00 49.91 112 ALA A N 1
ATOM 889 C CA . ALA A 1 112 ? -10.158 -20.914 12.717 1.00 49.91 112 ALA A CA 1
ATOM 890 C C . ALA A 1 112 ? -9.705 -22.186 13.438 1.00 49.91 112 ALA A C 1
ATOM 892 O O . ALA A 1 112 ? -10.092 -23.283 13.036 1.00 49.91 112 ALA A O 1
ATOM 893 N N . ALA A 1 113 ? -8.854 -22.040 14.455 1.00 46.78 113 ALA A N 1
ATOM 894 C CA . ALA A 1 113 ? -8.627 -23.114 15.408 1.00 46.78 113 ALA A CA 1
ATOM 895 C C . ALA A 1 113 ? -10.004 -23.484 15.978 1.00 46.78 113 ALA A C 1
ATOM 897 O O . ALA A 1 113 ? -10.641 -22.651 16.628 1.00 46.78 113 ALA A O 1
ATOM 898 N N . GLY A 1 114 ? -10.497 -24.660 15.584 1.00 39.97 114 GLY A N 1
ATOM 899 C CA . GLY A 1 114 ? -11.745 -25.235 16.079 1.00 39.97 114 GLY A CA 1
ATOM 900 C C . GLY A 1 114 ? -11.644 -25.680 17.527 1.00 39.97 114 GLY A C 1
ATOM 901 O O . GLY A 1 114 ? -10.510 -25.765 18.053 1.00 39.97 114 GLY A O 1
#